Protein AF-A0A3B9BHI9-F1 (afdb_monomer_lite)

Secondary structure (DSSP, 8-state):
-----GGGS-HHHHHHHHHHHHH-GGG----PPP---EEEEEETTEEEEEEEEEEEEEEESSSEEEEEEEEEEEE-STT-----GGGTEEEE----PPPSS-------BPPPPS--------

Structure (mmCIF, N/CA/C/O backbone):
data_AF-A0A3B9BHI9-F1
#
_entry.id   AF-A0A3B9BHI9-F1
#
loop_
_atom_site.group_PDB
_atom_site.id
_atom_site.type_symbol
_atom_site.label_atom_id
_atom_site.label_alt_id
_atom_site.label_comp_id
_atom_site.label_asym_id
_atom_site.label_entity_id
_atom_site.label_seq_id
_atom_site.pdbx_PDB_ins_code
_atom_site.Cartn_x
_atom_site.Cartn_y
_atom_site.Cartn_z
_atom_site.occupancy
_atom_site.B_iso_or_equiv
_atom_site.auth_seq_id
_atom_site.auth_comp_id
_atom_site.auth_asym_id
_atom_site.auth_atom_id
_atom_site.pdbx_PDB_model_num
ATOM 1 N N . TYR A 1 1 ? -14.574 -6.971 6.110 1.00 60.66 1 TYR A N 1
ATOM 2 C CA . TYR A 1 1 ? -13.390 -6.241 5.606 1.00 60.66 1 TYR A CA 1
ATOM 3 C C . TYR A 1 1 ? -12.110 -6.885 6.140 1.00 60.66 1 TYR A C 1
ATOM 5 O O . TYR A 1 1 ? -12.148 -7.424 7.242 1.00 60.66 1 TYR A O 1
ATOM 13 N N . GLY A 1 2 ? -11.031 -6.921 5.349 1.00 81.12 2 GLY A N 1
ATOM 14 C CA . GLY A 1 2 ? -9.839 -7.747 5.611 1.00 81.12 2 GLY A CA 1
ATOM 15 C C . GLY A 1 2 ? -8.650 -7.045 6.279 1.00 81.12 2 GLY A C 1
ATOM 16 O O . GLY A 1 2 ? -7.665 -7.716 6.561 1.00 81.12 2 GLY A O 1
ATOM 17 N N . MET A 1 3 ? -8.731 -5.740 6.568 1.00 88.62 3 MET A N 1
ATOM 18 C CA . MET A 1 3 ? -7.649 -4.986 7.218 1.00 88.62 3 MET A CA 1
ATOM 19 C C . MET A 1 3 ? -8.184 -4.042 8.309 1.00 88.62 3 MET A C 1
ATOM 21 O O . MET A 1 3 ? -9.311 -3.568 8.210 1.00 88.62 3 MET A O 1
ATOM 25 N N . LEU A 1 4 ? -7.375 -3.740 9.326 1.00 90.38 4 LEU A N 1
ATOM 26 C CA . LEU A 1 4 ? -7.637 -2.709 10.337 1.00 90.38 4 LEU A CA 1
ATOM 27 C C . LEU A 1 4 ? -6.401 -1.809 10.447 1.00 90.38 4 LEU A C 1
ATOM 29 O O . LEU A 1 4 ? -5.291 -2.318 10.584 1.00 90.38 4 LEU A O 1
ATOM 33 N N . VAL A 1 5 ? -6.585 -0.488 10.415 1.00 89.44 5 VAL A N 1
ATOM 34 C CA . VAL A 1 5 ? -5.512 0.483 10.684 1.00 89.44 5 VAL A CA 1
ATOM 35 C C . VAL A 1 5 ? -5.715 1.012 12.098 1.00 89.44 5 VAL A C 1
ATOM 37 O O . VAL A 1 5 ? -6.530 1.903 12.306 1.00 89.44 5 VAL A O 1
ATOM 40 N N . GLY A 1 6 ? -4.992 0.447 13.068 1.00 89.75 6 GLY A N 1
ATOM 41 C CA . GLY A 1 6 ? -5.203 0.706 14.500 1.00 89.75 6 GLY A CA 1
ATOM 42 C C . GLY A 1 6 ? -5.341 2.192 14.876 1.00 89.75 6 GLY A C 1
ATOM 43 O O . GLY A 1 6 ? -6.344 2.547 15.487 1.00 89.75 6 GLY A O 1
ATOM 44 N N . PRO A 1 7 ? -4.411 3.081 14.473 1.00 87.62 7 PRO A N 1
ATOM 45 C CA . PRO A 1 7 ? -4.490 4.509 14.807 1.00 87.62 7 PRO A CA 1
ATOM 46 C C . PRO A 1 7 ? -5.673 5.268 14.187 1.00 87.62 7 PRO A C 1
ATOM 48 O O . PRO A 1 7 ? -6.026 6.337 14.675 1.00 87.62 7 PRO A O 1
ATOM 51 N N . ALA A 1 8 ? -6.264 4.745 13.110 1.00 86.44 8 ALA A N 1
ATOM 52 C CA . ALA A 1 8 ? -7.380 5.367 12.396 1.00 86.44 8 ALA A CA 1
ATOM 53 C C . ALA A 1 8 ? -8.729 4.682 12.682 1.00 86.44 8 ALA A C 1
ATOM 55 O O . ALA A 1 8 ? -9.751 5.102 12.144 1.00 86.44 8 ALA A O 1
ATOM 56 N N . ALA A 1 9 ? -8.736 3.627 13.500 1.00 90.56 9 ALA A N 1
ATOM 57 C CA . ALA A 1 9 ? -9.923 2.853 13.826 1.00 90.56 9 ALA A CA 1
ATOM 58 C C . ALA A 1 9 ? -10.577 3.330 15.127 1.00 90.56 9 ALA A C 1
ATOM 60 O O . ALA A 1 9 ? -9.922 3.754 16.083 1.00 90.56 9 ALA A O 1
ATOM 61 N N . THR A 1 10 ? -11.897 3.212 15.185 1.00 94.00 10 THR A N 1
ATOM 62 C CA . THR A 1 10 ? -12.670 3.438 16.404 1.00 94.00 10 THR A CA 1
ATOM 63 C C . THR A 1 10 ? -12.459 2.306 17.412 1.00 94.00 10 THR A C 1
ATOM 65 O O . THR A 1 10 ? -12.072 1.186 17.074 1.00 94.00 10 THR A O 1
ATOM 68 N N . ARG A 1 11 ? -12.774 2.566 18.688 1.00 95.00 11 ARG A N 1
ATOM 69 C CA . ARG A 1 11 ? -12.708 1.531 19.736 1.00 95.00 11 ARG A CA 1
ATOM 70 C C . ARG A 1 11 ? -13.614 0.335 19.440 1.00 95.00 11 ARG A C 1
ATOM 72 O O . ARG A 1 11 ? -13.221 -0.788 19.738 1.00 95.00 11 ARG A O 1
ATOM 79 N N . GLN A 1 12 ? -14.792 0.580 18.862 1.00 95.38 12 GLN A N 1
ATOM 80 C CA . GLN A 1 12 ? -15.728 -0.484 18.506 1.00 95.38 12 GLN A CA 1
ATOM 81 C C . GLN A 1 12 ? -15.153 -1.364 17.394 1.00 95.38 12 GLN A C 1
ATOM 83 O O . GLN A 1 12 ? -15.109 -2.578 17.549 1.00 95.38 12 GLN A O 1
ATOM 88 N N . GLU A 1 13 ? -14.615 -0.762 16.330 1.00 94.38 13 GLU A N 1
ATOM 89 C CA . GLU A 1 13 ? -13.979 -1.516 15.243 1.00 94.38 13 GLU A CA 1
ATOM 90 C C . GLU A 1 13 ? -12.799 -2.347 15.747 1.00 94.38 13 GLU A C 1
ATOM 92 O O . GLU A 1 13 ? -12.656 -3.499 15.349 1.00 94.38 13 GLU A O 1
ATOM 97 N N . CYS A 1 14 ? -11.982 -1.800 16.653 1.00 94.88 14 CYS A N 1
ATOM 98 C CA . CYS A 1 14 ? -10.898 -2.542 17.294 1.00 94.88 14 CYS A CA 1
ATOM 99 C C . CYS A 1 14 ? -11.411 -3.739 18.109 1.00 94.88 14 CYS A C 1
ATOM 101 O O . CYS A 1 14 ? -10.816 -4.813 18.033 1.00 94.88 14 CYS A O 1
ATOM 103 N N . ALA A 1 15 ? -12.500 -3.576 18.868 1.00 96.06 15 ALA A N 1
ATOM 104 C CA . ALA A 1 15 ? -13.102 -4.662 19.641 1.00 96.06 15 ALA A CA 1
ATOM 105 C C . ALA A 1 15 ? -13.649 -5.767 18.722 1.00 96.06 15 ALA A C 1
ATOM 107 O O . ALA A 1 15 ? -13.317 -6.939 18.901 1.00 96.06 15 ALA A O 1
ATOM 108 N N . ASP A 1 16 ? -14.389 -5.390 17.680 1.00 95.25 16 ASP A N 1
ATOM 109 C CA . ASP A 1 16 ? -14.941 -6.329 16.701 1.00 95.25 16 ASP A CA 1
ATOM 110 C C . ASP A 1 16 ? -13.824 -7.082 15.958 1.00 95.25 16 ASP A C 1
ATOM 112 O O . ASP A 1 16 ? -13.913 -8.288 15.709 1.00 95.25 16 ASP A O 1
ATOM 116 N N . TYR A 1 17 ? -12.730 -6.391 15.614 1.00 95.56 17 TYR A N 1
ATOM 117 C CA . TYR A 1 17 ? -11.573 -7.016 14.976 1.00 95.56 17 TYR A CA 1
ATOM 118 C C . TYR A 1 17 ? -10.814 -7.949 15.921 1.00 95.56 17 TYR A C 1
ATOM 120 O O . TYR A 1 17 ? -10.327 -8.990 15.479 1.00 95.56 17 TYR A O 1
ATOM 128 N N . ALA A 1 18 ? -10.730 -7.611 17.209 1.00 95.56 18 ALA A N 1
ATOM 129 C CA . ALA A 1 18 ? -10.105 -8.464 18.211 1.00 95.56 18 ALA A CA 1
ATOM 130 C C . ALA A 1 18 ? -10.850 -9.799 18.351 1.00 95.56 18 ALA A C 1
ATOM 132 O O . ALA A 1 18 ? -10.205 -10.845 18.381 1.00 95.56 18 ALA A O 1
ATOM 133 N N . GLU A 1 19 ? -12.186 -9.791 18.353 1.00 97.00 19 GLU A N 1
ATOM 134 C CA . GLU A 1 19 ? -12.978 -11.029 18.371 1.00 97.00 19 GLU A CA 1
ATOM 135 C C . GLU A 1 19 ? -12.743 -11.880 17.116 1.00 97.00 19 GLU A C 1
ATOM 137 O O . GLU A 1 19 ? -12.589 -13.099 17.200 1.00 97.00 19 GLU A O 1
ATOM 142 N N . ARG A 1 20 ? -12.598 -11.245 15.948 1.00 95.38 20 ARG A N 1
ATOM 143 C CA . ARG A 1 20 ? -12.258 -11.950 14.701 1.00 95.38 20 ARG A CA 1
ATOM 144 C C . ARG A 1 20 ? -10.869 -12.588 14.743 1.00 95.38 20 ARG A C 1
ATOM 146 O O . ARG A 1 20 ? -10.718 -13.711 14.267 1.00 95.38 20 ARG A O 1
ATOM 153 N N . ILE A 1 21 ? -9.879 -11.900 15.315 1.00 95.75 21 ILE A N 1
ATOM 154 C CA . ILE A 1 21 ? -8.524 -12.441 15.504 1.00 95.75 21 ILE A CA 1
ATOM 155 C C . ILE A 1 21 ? -8.562 -13.631 16.465 1.00 95.75 21 ILE A C 1
ATOM 157 O O . ILE A 1 21 ? -7.987 -14.669 16.156 1.00 95.75 21 ILE A O 1
ATOM 161 N N . LYS A 1 22 ? -9.276 -13.523 17.593 1.00 97.00 22 LYS A N 1
ATOM 162 C CA . LY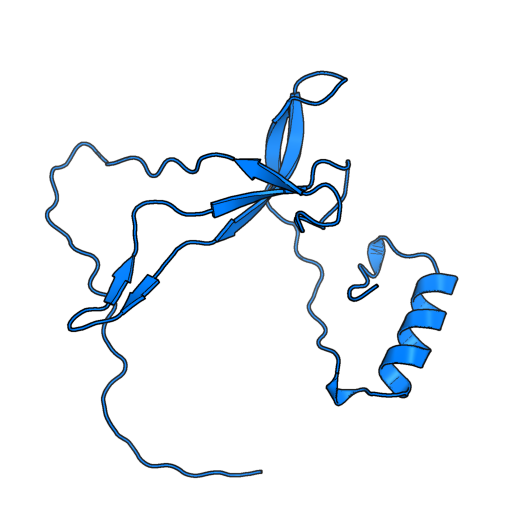S A 1 22 ? -9.422 -14.627 18.558 1.00 97.00 22 LYS A CA 1
ATOM 163 C C . LYS A 1 22 ? -10.073 -15.863 17.937 1.00 97.00 22 LYS A C 1
ATOM 165 O O . LYS A 1 22 ? -9.663 -16.977 18.245 1.00 97.00 22 LYS A O 1
ATOM 170 N N . ALA A 1 23 ? -11.062 -15.670 17.063 1.00 97.44 23 ALA A N 1
ATOM 171 C CA . ALA A 1 23 ? -11.773 -16.766 16.410 1.00 97.44 23 ALA A CA 1
ATOM 172 C C . ALA A 1 23 ? -10.901 -17.560 15.417 1.00 97.44 23 ALA A C 1
ATOM 174 O O . ALA A 1 23 ? -11.140 -18.749 15.223 1.00 97.44 23 ALA A O 1
ATOM 175 N N . ASN A 1 24 ? -9.907 -16.930 14.779 1.00 96.06 24 ASN A N 1
ATOM 176 C CA . ASN A 1 24 ? -8.992 -17.605 13.853 1.00 96.06 24 ASN A CA 1
ATOM 177 C C . ASN A 1 24 ? -7.618 -16.906 13.794 1.00 96.06 24 ASN A C 1
ATOM 179 O O . ASN A 1 24 ? -7.321 -16.235 12.802 1.00 96.06 24 ASN A O 1
ATOM 183 N N . PRO A 1 25 ? -6.761 -17.047 14.820 1.00 95.69 25 PRO A N 1
ATOM 184 C CA . PRO A 1 25 ? -5.537 -16.252 14.936 1.00 95.69 25 PRO A CA 1
ATOM 185 C C . PRO A 1 25 ? -4.544 -16.512 13.798 1.00 95.69 25 PRO A C 1
ATOM 187 O O . PRO A 1 25 ? -3.897 -15.579 13.333 1.00 95.69 25 PRO A O 1
ATOM 190 N N . GLY A 1 26 ? -4.482 -17.745 13.281 1.00 96.88 26 GLY A N 1
ATOM 191 C CA . GLY A 1 26 ? -3.627 -18.101 12.141 1.00 96.88 26 GLY A CA 1
ATOM 192 C C . GLY A 1 26 ? -4.024 -17.434 10.817 1.00 96.88 26 GLY A C 1
ATOM 193 O O . GLY A 1 26 ? -3.256 -17.468 9.862 1.00 96.88 26 GLY A O 1
ATOM 194 N N . GLY A 1 27 ? -5.206 -16.810 10.747 1.00 93.94 27 GLY A N 1
ATOM 195 C CA . GLY A 1 27 ? -5.675 -16.064 9.580 1.00 93.94 27 GLY A CA 1
ATOM 196 C C . GLY A 1 27 ? -5.211 -14.605 9.518 1.00 93.94 27 GLY A C 1
ATOM 197 O O . GLY A 1 27 ? -5.611 -13.896 8.593 1.00 93.94 27 GLY A O 1
ATOM 198 N N . PHE A 1 28 ? -4.421 -14.130 10.487 1.00 95.44 28 PHE A N 1
ATOM 199 C CA . PHE A 1 28 ? -4.046 -12.720 10.601 1.00 95.44 28 PHE A CA 1
ATOM 200 C C . PHE A 1 28 ? -2.539 -12.525 10.747 1.00 95.44 28 PHE A C 1
ATOM 202 O O . PHE A 1 28 ? -1.833 -13.325 11.353 1.00 95.44 28 PHE A O 1
ATOM 209 N N . ILE A 1 29 ? -2.071 -11.389 10.237 1.00 95.06 29 ILE A N 1
ATOM 210 C CA . ILE A 1 29 ? -0.742 -10.843 10.502 1.00 95.06 29 ILE A CA 1
ATOM 211 C C . ILE A 1 29 ? -0.890 -9.404 10.996 1.00 95.06 29 ILE A C 1
ATOM 213 O O . ILE A 1 29 ? -1.845 -8.713 10.635 1.00 95.06 29 ILE A O 1
ATOM 217 N N . ALA A 1 30 ? 0.061 -8.947 11.805 1.00 94.06 30 ALA A N 1
ATOM 218 C CA . ALA A 1 30 ? 0.137 -7.565 12.256 1.00 94.06 30 ALA A CA 1
ATOM 219 C C . ALA A 1 30 ? 1.492 -6.971 11.879 1.00 94.06 30 ALA A C 1
ATOM 221 O O . ALA A 1 30 ? 2.523 -7.638 11.948 1.00 94.06 30 ALA A O 1
ATOM 222 N N . GLN A 1 31 ? 1.480 -5.705 11.485 1.00 93.38 31 GLN A N 1
ATOM 223 C CA . GLN A 1 31 ? 2.675 -4.931 11.181 1.00 93.38 31 GLN A CA 1
ATOM 224 C C . GLN A 1 31 ? 2.534 -3.544 11.816 1.00 93.38 31 GLN A C 1
ATOM 226 O O . GLN A 1 31 ? 1.410 -3.044 11.939 1.00 93.38 31 GLN A O 1
ATOM 231 N N . PRO A 1 32 ? 3.644 -2.903 12.220 1.00 91.44 32 PRO A N 1
ATOM 232 C CA . PRO A 1 32 ? 3.618 -1.506 12.627 1.00 91.44 32 PRO A CA 1
ATOM 233 C C . PRO A 1 32 ? 3.015 -0.633 11.524 1.00 91.44 32 PRO A C 1
ATOM 235 O O . PRO A 1 32 ? 3.239 -0.872 10.337 1.00 91.44 32 PRO A O 1
ATOM 238 N N . THR A 1 33 ? 2.259 0.397 11.905 1.00 87.81 33 THR A N 1
ATOM 239 C CA . THR A 1 33 ? 1.767 1.370 10.924 1.00 87.81 33 THR A CA 1
ATOM 240 C C . THR A 1 33 ? 2.951 2.169 10.391 1.00 87.81 33 THR A C 1
ATOM 242 O O . THR A 1 33 ? 3.621 2.870 11.146 1.00 87.81 33 THR A O 1
ATOM 245 N N . LEU A 1 34 ? 3.219 2.036 9.094 1.00 83.88 34 LEU A N 1
ATOM 246 C CA . LEU A 1 34 ? 4.280 2.765 8.410 1.00 83.88 34 LEU A CA 1
ATOM 247 C C . LEU A 1 34 ? 3.752 4.095 7.870 1.00 83.88 34 LEU A C 1
ATOM 249 O O . LEU A 1 34 ? 2.634 4.172 7.357 1.00 83.88 34 LEU A O 1
ATOM 253 N N . SER A 1 35 ? 4.591 5.126 7.919 1.00 80.00 35 SER A N 1
ATOM 254 C CA . SER A 1 35 ? 4.338 6.389 7.226 1.00 80.00 35 SER A CA 1
ATOM 255 C C . SER A 1 35 ? 4.612 6.210 5.734 1.00 80.00 35 SER A C 1
ATOM 257 O O . SER A 1 35 ? 5.752 6.333 5.288 1.00 80.00 35 SER A O 1
ATOM 259 N N . LEU A 1 36 ? 3.576 5.883 4.960 1.00 82.88 36 LEU A N 1
ATOM 260 C CA . LEU A 1 36 ? 3.703 5.723 3.511 1.00 82.88 36 LEU A CA 1
ATOM 261 C C . LEU A 1 36 ? 4.068 7.052 2.840 1.00 82.88 36 LEU A C 1
ATOM 263 O O . LEU A 1 36 ? 3.487 8.097 3.144 1.00 82.88 36 LEU A O 1
ATOM 267 N N . SER A 1 37 ? 4.976 7.000 1.866 1.00 91.31 37 SER A N 1
ATOM 268 C CA . SER A 1 37 ? 5.275 8.141 1.000 1.00 91.31 37 SER A CA 1
ATOM 269 C C . SER A 1 37 ? 4.021 8.614 0.261 1.00 91.31 37 SER A C 1
ATOM 271 O O . SER A 1 37 ? 3.104 7.835 -0.018 1.00 91.31 37 SER A O 1
ATOM 273 N N . THR A 1 38 ? 3.981 9.906 -0.064 1.00 93.81 38 THR A N 1
ATOM 274 C CA . THR A 1 38 ? 2.884 10.502 -0.831 1.00 93.81 38 THR A CA 1
ATOM 275 C C . THR A 1 38 ? 3.366 11.009 -2.182 1.00 93.81 38 THR A C 1
ATOM 277 O O . THR A 1 38 ? 4.519 11.404 -2.339 1.00 93.81 38 THR A O 1
ATOM 280 N N . CYS A 1 39 ? 2.470 10.998 -3.165 1.00 94.62 39 CYS A N 1
ATOM 281 C CA . CYS A 1 39 ? 2.689 11.565 -4.490 1.00 94.62 39 CYS A CA 1
ATOM 282 C C . CYS A 1 39 ? 1.610 12.626 -4.777 1.00 94.62 39 CYS A C 1
ATOM 284 O O . CYS A 1 39 ? 0.434 12.390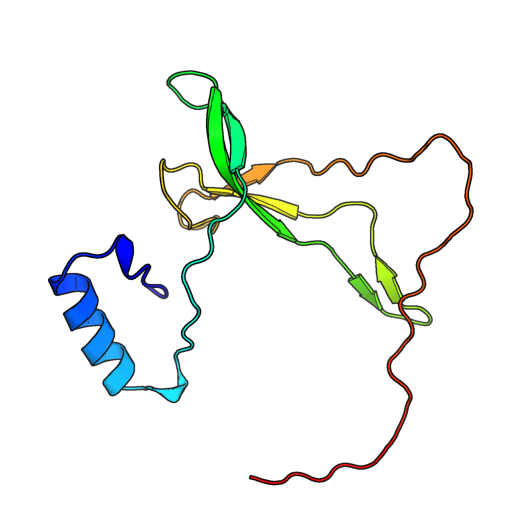 -4.454 1.00 94.62 39 CYS A O 1
ATOM 286 N N . PRO A 1 40 ? 1.957 13.776 -5.392 1.00 95.69 40 PRO A N 1
ATOM 287 C CA . PRO A 1 40 ? 0.979 14.770 -5.820 1.00 95.69 40 PRO A CA 1
ATOM 288 C C . PRO A 1 40 ? -0.112 14.146 -6.693 1.00 95.69 40 PRO A C 1
ATOM 290 O O . PRO A 1 40 ? 0.158 13.482 -7.699 1.00 95.69 40 PRO A O 1
ATOM 293 N N . THR A 1 41 ? -1.366 14.337 -6.297 1.00 94.44 41 THR A N 1
ATOM 294 C CA . THR A 1 41 ? -2.526 13.755 -6.972 1.00 94.44 41 THR A CA 1
ATOM 295 C C . THR A 1 41 ? -3.588 14.818 -7.167 1.00 94.44 41 THR A C 1
ATOM 297 O O . THR A 1 41 ? -3.894 15.578 -6.250 1.00 94.44 41 THR A O 1
ATOM 300 N N . PHE A 1 42 ? -4.127 14.883 -8.382 1.00 93.06 42 PHE A N 1
ATOM 301 C CA . PHE A 1 42 ? -5.213 15.791 -8.704 1.00 93.06 42 PHE A CA 1
ATOM 302 C C . PHE A 1 42 ? -6.519 15.254 -8.112 1.00 93.06 42 PHE A C 1
ATOM 304 O O . PHE A 1 42 ? -6.924 14.127 -8.390 1.00 93.06 42 PHE A O 1
ATOM 311 N N . VAL A 1 43 ? -7.140 16.059 -7.263 1.00 90.62 43 VAL A N 1
ATOM 312 C CA . VAL A 1 43 ? -8.397 15.795 -6.564 1.00 90.62 43 VAL A CA 1
ATOM 313 C C . VAL A 1 43 ? -9.349 16.969 -6.797 1.00 90.62 43 VAL A C 1
ATOM 315 O O . VAL A 1 43 ? -8.963 17.985 -7.369 1.00 90.62 43 VAL A O 1
ATOM 318 N N . GLY A 1 44 ? -10.602 16.861 -6.346 1.00 89.19 44 GLY A N 1
ATOM 319 C CA . GLY A 1 44 ? -11.615 17.897 -6.598 1.00 89.19 44 GLY A CA 1
ATOM 320 C C . GLY A 1 44 ? -11.229 19.310 -6.129 1.00 89.19 44 GLY A C 1
ATOM 321 O O . GLY A 1 44 ? -11.661 20.285 -6.731 1.00 89.19 44 GLY A O 1
ATOM 322 N N . SER A 1 45 ? -10.389 19.429 -5.095 1.00 90.38 45 SER A N 1
ATOM 323 C CA . SER A 1 45 ? -9.896 20.704 -4.551 1.00 90.38 45 SER A CA 1
ATOM 324 C C . SER A 1 45 ? -8.558 21.182 -5.142 1.00 90.38 45 SER A C 1
ATOM 326 O O . SER A 1 45 ? -8.021 22.186 -4.679 1.00 90.38 45 SER A O 1
ATOM 328 N N . GLY A 1 46 ? -8.004 20.492 -6.146 1.00 94.06 46 GLY A N 1
ATOM 329 C CA . GLY A 1 46 ? -6.709 20.814 -6.755 1.00 94.06 46 GLY A CA 1
ATOM 330 C C . GLY A 1 46 ? -5.672 19.708 -6.558 1.00 94.06 46 GLY A C 1
ATOM 331 O O . GLY A 1 46 ? -5.991 18.526 -6.632 1.00 94.06 46 GLY A O 1
ATOM 332 N N . ILE A 1 47 ? -4.405 20.067 -6.345 1.00 95.56 47 ILE A N 1
ATOM 333 C CA . ILE A 1 47 ? -3.323 19.093 -6.132 1.00 95.56 47 ILE A CA 1
ATOM 334 C C . ILE A 1 47 ? -3.147 18.868 -4.632 1.00 95.56 47 ILE A C 1
ATOM 336 O O . ILE A 1 47 ? -2.867 19.806 -3.891 1.00 95.56 47 ILE A O 1
ATOM 340 N N . ALA A 1 48 ? -3.261 17.615 -4.198 1.00 95.44 48 ALA A N 1
ATOM 341 C CA . ALA A 1 48 ? -3.068 17.223 -2.807 1.00 95.44 48 ALA A CA 1
ATOM 342 C C . ALA A 1 48 ? -2.185 15.966 -2.701 1.00 95.44 48 ALA A C 1
ATOM 344 O O . ALA A 1 48 ? -2.161 15.143 -3.625 1.00 95.44 48 ALA A O 1
ATOM 345 N N . PRO A 1 49 ? -1.455 15.779 -1.586 1.00 95.06 49 PRO A N 1
ATOM 346 C CA . PRO A 1 49 ? -0.693 14.558 -1.358 1.00 95.06 49 PRO A CA 1
ATOM 347 C C . PRO A 1 49 ? -1.638 13.368 -1.153 1.00 95.06 49 PRO A C 1
ATOM 349 O O . PRO A 1 49 ? -2.648 13.465 -0.447 1.00 95.06 49 PRO A O 1
ATOM 352 N N . ARG A 1 50 ? -1.306 12.229 -1.766 1.00 93.88 50 ARG A N 1
ATOM 353 C CA . ARG A 1 50 ? -1.985 10.943 -1.554 1.00 93.88 50 ARG A CA 1
ATOM 354 C C . ARG A 1 50 ? -0.971 9.825 -1.400 1.00 93.88 50 ARG A C 1
ATOM 356 O O . ARG A 1 50 ? 0.060 9.848 -2.072 1.00 93.88 50 ARG A O 1
ATOM 363 N N . HIS A 1 51 ? -1.255 8.874 -0.513 1.00 92.38 51 HIS A N 1
ATOM 364 C CA . HIS A 1 51 ? -0.373 7.735 -0.279 1.00 92.38 51 HIS A CA 1
ATOM 365 C C . HIS A 1 51 ? -0.316 6.837 -1.510 1.00 92.38 51 HIS A C 1
ATOM 367 O O . HIS A 1 51 ? -1.332 6.608 -2.174 1.00 92.38 51 HIS A O 1
ATOM 373 N N . VAL A 1 52 ? 0.883 6.343 -1.804 1.00 92.75 52 VAL A N 1
ATOM 374 C CA . VAL A 1 52 ? 1.133 5.459 -2.941 1.00 92.75 52 VAL A CA 1
ATOM 375 C C . VAL A 1 52 ? 1.803 4.170 -2.496 1.00 92.75 52 VAL A C 1
ATOM 377 O O . VAL A 1 52 ? 2.561 4.157 -1.527 1.00 92.75 52 VAL A O 1
ATOM 380 N N . ASP A 1 53 ? 1.548 3.096 -3.237 1.00 92.38 53 ASP A N 1
ATOM 381 C CA . ASP A 1 53 ? 2.413 1.920 -3.232 1.00 92.38 53 ASP A CA 1
ATOM 382 C C . ASP A 1 53 ? 2.972 1.677 -4.623 1.00 92.38 53 ASP A C 1
ATOM 384 O O . ASP A 1 53 ? 2.301 1.925 -5.627 1.00 92.38 53 ASP A O 1
ATOM 388 N N . PHE A 1 54 ? 4.197 1.170 -4.654 1.00 93.44 54 PHE A N 1
ATOM 389 C CA . PHE A 1 54 ? 4.863 0.773 -5.876 1.00 93.44 54 PHE A CA 1
ATOM 390 C C . PHE A 1 54 ? 5.048 -0.741 -5.894 1.00 93.44 54 PHE A C 1
ATOM 392 O O . PHE A 1 54 ? 5.638 -1.322 -4.980 1.00 93.44 54 PHE A O 1
ATOM 399 N N . ARG A 1 55 ? 4.558 -1.380 -6.957 1.00 94.88 55 ARG A N 1
ATOM 400 C CA . ARG A 1 55 ? 4.721 -2.807 -7.219 1.00 94.88 55 ARG A CA 1
ATOM 401 C C . ARG A 1 55 ? 5.602 -3.006 -8.459 1.00 94.88 55 ARG A C 1
ATOM 403 O O . ARG A 1 55 ? 5.076 -2.972 -9.577 1.00 94.88 55 ARG A O 1
ATOM 410 N N . PRO A 1 56 ? 6.918 -3.223 -8.288 1.00 94.81 56 PRO A N 1
ATOM 411 C CA . PRO A 1 56 ? 7.784 -3.633 -9.385 1.00 94.81 56 PRO A CA 1
ATOM 412 C C . PRO A 1 56 ? 7.485 -5.078 -9.799 1.00 94.81 56 PRO A C 1
ATOM 414 O O . PRO A 1 56 ? 6.926 -5.865 -9.030 1.00 94.81 56 PRO A O 1
ATOM 417 N N . PHE A 1 57 ? 7.897 -5.436 -11.014 1.00 94.81 57 PHE A N 1
ATOM 418 C CA . PHE A 1 57 ? 7.796 -6.800 -11.525 1.00 94.81 57 PHE A CA 1
ATOM 419 C C . PHE A 1 57 ? 9.187 -7.398 -11.708 1.00 94.81 57 PHE A C 1
ATOM 421 O O . PHE A 1 57 ? 10.022 -6.862 -12.441 1.00 94.81 57 PHE A O 1
ATOM 428 N N . VAL A 1 58 ? 9.406 -8.532 -11.047 1.00 95.56 58 VAL A N 1
ATOM 429 C CA . VAL A 1 58 ? 10.605 -9.356 -11.195 1.00 95.56 58 VAL A CA 1
ATOM 430 C C . VAL A 1 58 ? 10.279 -10.489 -12.165 1.00 95.56 58 VAL A C 1
ATOM 432 O O . VAL A 1 58 ? 9.301 -11.209 -11.973 1.00 95.56 58 VAL A O 1
ATOM 435 N N . LEU A 1 59 ? 11.084 -10.645 -13.212 1.00 95.31 59 LEU A N 1
ATOM 436 C CA . LEU A 1 59 ? 10.974 -11.723 -14.190 1.00 95.31 59 LEU A CA 1
ATOM 437 C C . LEU A 1 59 ? 12.062 -12.753 -13.896 1.00 95.31 59 LEU A C 1
ATOM 439 O O . LEU A 1 59 ? 13.240 -12.406 -13.899 1.00 95.31 59 LEU A O 1
ATOM 443 N N . SER A 1 60 ? 11.663 -14.002 -13.665 1.00 95.88 60 SER A N 1
ATOM 444 C CA . SER A 1 60 ? 12.573 -15.118 -13.398 1.00 95.88 60 SER A CA 1
ATOM 445 C C . SER A 1 60 ? 12.529 -16.127 -14.547 1.00 95.88 60 SER A C 1
ATOM 447 O O . SER A 1 60 ? 11.448 -16.518 -14.987 1.00 95.88 60 SER A O 1
ATOM 449 N N . GLY A 1 61 ? 13.700 -16.519 -15.038 1.00 92.38 61 GLY A N 1
ATOM 450 C CA . GLY A 1 61 ? 13.926 -17.527 -16.077 1.00 92.38 61 GLY A CA 1
ATOM 451 C C . GLY A 1 61 ? 15.378 -17.994 -15.983 1.00 92.38 61 GLY A C 1
ATOM 452 O O . GLY A 1 61 ? 15.886 -18.143 -14.876 1.00 92.38 61 GLY A O 1
ATOM 453 N N . ASP A 1 62 ? 16.091 -18.110 -17.106 1.00 94.00 62 ASP A N 1
ATOM 454 C CA . ASP A 1 62 ? 17.545 -18.376 -17.090 1.00 94.00 62 ASP A CA 1
ATOM 455 C C . ASP A 1 62 ? 18.335 -17.320 -16.294 1.00 94.00 62 ASP A C 1
ATOM 457 O O . ASP A 1 62 ? 19.437 -17.575 -15.811 1.00 94.00 62 ASP A O 1
ATOM 461 N N . ARG A 1 63 ? 17.765 -16.114 -16.169 1.00 92.56 63 ARG A N 1
ATOM 462 C CA . ARG A 1 63 ? 18.254 -15.008 -15.342 1.00 92.56 63 ARG A CA 1
ATOM 463 C C . ARG A 1 63 ? 17.085 -14.321 -14.650 1.00 92.56 63 ARG A C 1
ATOM 465 O O . ARG A 1 63 ? 15.967 -14.320 -15.174 1.00 92.56 63 ARG A O 1
ATOM 472 N N . VAL A 1 64 ? 17.348 -13.701 -13.503 1.00 94.75 64 VAL A N 1
ATOM 473 C CA . VAL A 1 64 ? 16.364 -12.871 -12.802 1.00 94.75 64 VAL A CA 1
ATOM 474 C C . VAL A 1 64 ? 16.602 -11.412 -13.166 1.00 94.75 64 VAL A C 1
ATOM 476 O O . VAL A 1 64 ? 17.702 -10.909 -12.991 1.00 94.75 64 VAL A O 1
ATOM 479 N N . ARG A 1 65 ? 15.572 -10.719 -13.648 1.00 93.31 65 ARG A N 1
ATOM 480 C CA . ARG A 1 65 ? 15.653 -9.310 -14.066 1.00 93.31 65 ARG A CA 1
ATOM 481 C C . ARG A 1 65 ? 14.471 -8.509 -13.541 1.00 93.31 65 ARG A C 1
ATOM 483 O O . ARG A 1 65 ? 13.375 -9.047 -13.388 1.00 93.31 65 ARG A O 1
ATOM 490 N N . ILE A 1 66 ? 14.670 -7.215 -13.325 1.00 93.25 66 ILE A N 1
ATOM 491 C CA . ILE A 1 66 ? 13.611 -6.279 -12.928 1.00 93.25 66 ILE A CA 1
ATOM 492 C C . ILE A 1 66 ? 13.276 -5.386 -14.121 1.00 93.25 66 ILE A C 1
ATOM 494 O O . ILE A 1 66 ? 14.168 -4.899 -14.811 1.00 93.25 66 ILE A O 1
ATOM 498 N N . VAL A 1 67 ? 11.986 -5.190 -14.390 1.00 91.88 67 VAL A N 1
ATOM 499 C CA . VAL A 1 67 ? 11.536 -4.241 -15.420 1.00 91.88 67 VAL A CA 1
ATOM 500 C C . VAL A 1 67 ? 11.770 -2.812 -14.908 1.00 91.88 67 VAL A C 1
ATOM 502 O O . VAL A 1 67 ? 11.423 -2.555 -13.754 1.00 91.88 67 VAL A O 1
ATOM 505 N N . PRO A 1 68 ? 12.306 -1.870 -15.714 1.00 91.81 68 PRO A N 1
ATOM 506 C CA . PRO A 1 68 ? 12.451 -0.463 -15.323 1.00 91.81 68 PRO A CA 1
ATOM 507 C C . PRO A 1 68 ? 11.079 0.235 -15.290 1.00 91.81 68 PRO A C 1
ATOM 509 O O . PRO A 1 68 ? 10.735 1.052 -16.137 1.00 91.81 68 PRO A O 1
ATOM 512 N N . GLY A 1 69 ? 10.255 -0.153 -14.319 1.00 91.88 69 GLY A N 1
ATOM 513 C CA . GLY A 1 69 ? 8.880 0.283 -14.155 1.00 91.88 69 GLY A CA 1
ATOM 514 C C . GLY A 1 69 ? 8.105 -0.627 -13.206 1.00 91.88 69 GLY A C 1
ATOM 515 O O . GLY A 1 69 ? 8.642 -1.526 -12.557 1.00 91.88 69 GLY A O 1
ATOM 516 N N . GLY A 1 70 ? 6.803 -0.388 -13.124 1.00 92.25 70 GLY A N 1
ATOM 517 C CA . GLY A 1 70 ? 5.900 -1.183 -12.304 1.00 92.25 70 GLY A CA 1
ATOM 518 C C . GLY A 1 70 ? 4.560 -0.494 -12.117 1.00 92.25 70 GLY A C 1
ATOM 519 O O . GLY A 1 70 ? 4.318 0.598 -12.638 1.00 92.25 70 GLY A O 1
ATOM 520 N N . LEU A 1 71 ? 3.688 -1.146 -11.361 1.00 93.62 71 LEU A N 1
ATOM 521 C CA . LEU A 1 71 ? 2.365 -0.629 -11.056 1.00 93.62 71 LEU A CA 1
ATOM 522 C C . LEU A 1 71 ? 2.451 0.290 -9.838 1.00 93.62 71 LEU A C 1
ATOM 524 O O . LEU A 1 71 ? 2.698 -0.188 -8.732 1.00 93.62 71 LEU A O 1
ATOM 528 N N . THR A 1 72 ? 2.196 1.584 -10.025 1.00 94.38 72 THR A N 1
ATOM 529 C CA . THR A 1 72 ? 1.966 2.492 -8.898 1.00 94.38 72 THR A CA 1
ATOM 530 C C . THR A 1 72 ? 0.473 2.588 -8.629 1.00 94.38 72 THR A C 1
ATOM 532 O O . THR A 1 72 ? -0.307 2.929 -9.520 1.00 94.38 72 THR A O 1
ATOM 535 N N . ARG A 1 73 ? 0.066 2.300 -7.394 1.00 93.81 73 ARG A N 1
ATOM 536 C CA . ARG A 1 73 ? -1.307 2.487 -6.910 1.00 93.81 73 ARG A CA 1
ATOM 537 C C . ARG A 1 73 ? -1.374 3.712 -6.013 1.00 93.81 73 ARG A C 1
ATOM 539 O O . ARG A 1 73 ? -0.411 4.024 -5.318 1.00 93.81 73 ARG A O 1
ATOM 546 N N . VAL A 1 74 ? -2.511 4.401 -6.020 1.00 93.00 74 VAL A N 1
ATOM 547 C CA . VAL A 1 74 ? -2.747 5.610 -5.220 1.00 93.00 74 VAL A CA 1
ATOM 548 C C . VAL A 1 74 ? -4.030 5.474 -4.408 1.00 93.00 74 VAL A C 1
ATOM 550 O O . VAL A 1 74 ? -5.079 5.123 -4.944 1.00 93.00 74 VAL A O 1
ATOM 553 N N . ALA A 1 75 ? -3.963 5.774 -3.114 1.00 90.69 75 ALA A N 1
ATOM 554 C CA . ALA A 1 75 ? -5.137 5.885 -2.259 1.00 90.69 75 ALA A CA 1
ATOM 555 C C . ALA A 1 75 ? -5.807 7.244 -2.514 1.00 90.69 75 ALA A C 1
ATOM 557 O O . ALA A 1 75 ? -5.268 8.272 -2.116 1.00 90.69 75 ALA A O 1
ATOM 558 N N . LEU A 1 76 ? -6.945 7.284 -3.216 1.00 87.38 76 LEU A N 1
ATOM 559 C CA . LEU A 1 76 ? -7.576 8.558 -3.608 1.00 87.38 76 LEU A CA 1
ATOM 560 C C . LEU A 1 76 ? -8.276 9.267 -2.438 1.00 87.38 76 LEU A C 1
ATOM 562 O O . LEU A 1 76 ? -8.338 10.500 -2.406 1.00 87.38 76 LEU A O 1
ATOM 566 N N . THR A 1 77 ? -8.760 8.499 -1.463 1.00 85.94 77 THR A N 1
ATOM 567 C CA . THR A 1 77 ? -9.359 9.022 -0.232 1.00 85.94 77 THR A CA 1
ATOM 568 C C . THR A 1 77 ? -8.300 9.701 0.631 1.00 85.94 77 THR A C 1
ATOM 570 O O . THR A 1 77 ? -7.222 9.156 0.868 1.00 85.94 77 THR A O 1
ATOM 573 N N . GLU A 1 78 ? -8.610 10.901 1.114 1.00 86.38 78 GLU A N 1
ATOM 574 C CA . GLU A 1 78 ? -7.719 11.662 1.986 1.00 86.38 78 GLU A CA 1
ATOM 575 C C . GLU A 1 78 ? -7.387 10.893 3.272 1.00 86.38 78 GLU A C 1
ATOM 577 O O . GLU A 1 78 ? -8.265 10.289 3.883 1.00 86.38 78 GLU A O 1
ATOM 582 N N . GLY A 1 79 ? -6.105 10.870 3.649 1.00 82.94 79 GLY A N 1
ATOM 583 C CA . GLY A 1 79 ? -5.617 10.163 4.840 1.00 82.94 79 GLY A CA 1
ATOM 584 C C . GLY A 1 79 ? -5.685 8.631 4.772 1.00 82.94 79 GLY A C 1
ATOM 585 O O . GLY A 1 79 ? -5.242 7.960 5.701 1.00 82.94 79 GLY A O 1
ATOM 586 N N . SER A 1 80 ? -6.208 8.053 3.687 1.00 82.75 80 SER A N 1
ATOM 587 C CA . SER A 1 80 ? -6.297 6.603 3.540 1.00 82.75 80 SER A CA 1
ATOM 588 C C . SER A 1 80 ? -4.933 5.995 3.224 1.00 82.75 80 SER A C 1
ATOM 590 O O . SER A 1 80 ? -4.252 6.411 2.288 1.00 82.75 80 SER A O 1
ATOM 592 N N . LEU A 1 81 ? -4.569 4.945 3.960 1.00 81.00 81 LEU A N 1
ATOM 593 C CA . LEU A 1 81 ? -3.442 4.063 3.631 1.00 81.00 81 LEU A CA 1
ATOM 594 C C . LEU A 1 81 ? -3.860 2.932 2.674 1.00 81.00 81 LEU A C 1
ATOM 596 O O . LEU A 1 81 ? -3.053 2.076 2.314 1.00 81.00 81 LEU A O 1
ATOM 600 N N . VAL A 1 82 ? -5.136 2.895 2.278 1.00 80.94 82 VAL A N 1
ATOM 601 C CA . VAL A 1 82 ? -5.703 1.812 1.481 1.00 80.94 82 VAL A CA 1
ATOM 602 C C . VAL A 1 82 ? -5.653 2.151 0.000 1.00 80.94 82 VAL A C 1
ATOM 604 O O . VAL A 1 82 ? -6.424 2.948 -0.522 1.00 80.94 82 VAL A O 1
ATOM 607 N N . VAL A 1 83 ? -4.734 1.476 -0.669 1.00 77.50 83 VAL A N 1
ATOM 608 C CA . VAL A 1 83 ? -4.397 1.579 -2.096 1.00 77.50 83 VAL A CA 1
ATOM 609 C C . VAL A 1 83 ? -5.107 0.525 -2.958 1.00 77.50 83 VAL A C 1
ATOM 611 O O . VAL A 1 83 ? -4.838 0.388 -4.150 1.00 77.50 83 VAL A O 1
ATOM 614 N N . ASN A 1 84 ? -6.000 -0.273 -2.365 1.00 76.44 84 ASN A N 1
ATOM 615 C CA . ASN A 1 84 ? -6.695 -1.341 -3.075 1.00 76.44 84 ASN A CA 1
ATOM 616 C C . ASN A 1 84 ? -7.729 -0.772 -4.063 1.00 76.44 84 ASN A C 1
ATOM 618 O O . ASN A 1 84 ? -8.561 0.060 -3.697 1.00 76.44 84 ASN A O 1
ATOM 622 N N . SER A 1 85 ? -7.715 -1.258 -5.306 1.00 62.00 85 SER A N 1
ATOM 623 C CA . SER A 1 85 ? -8.598 -0.781 -6.378 1.00 62.00 85 SER A CA 1
ATOM 624 C C . SER A 1 85 ? -10.076 -1.011 -6.064 1.00 62.00 85 SER A C 1
ATOM 626 O O . SER A 1 85 ? -10.910 -0.164 -6.371 1.00 62.00 85 SER A O 1
ATOM 628 N N . SER A 1 86 ? -10.407 -2.091 -5.348 1.00 65.69 86 SER A N 1
ATOM 629 C CA . SER A 1 86 ? -11.779 -2.372 -4.903 1.00 65.69 86 SER A CA 1
ATOM 630 C C . SER A 1 86 ? -12.324 -1.363 -3.881 1.00 65.69 86 SER A C 1
ATOM 632 O O . SER A 1 86 ? -13.475 -1.479 -3.472 1.00 65.69 86 SER A O 1
ATOM 634 N N . GLN A 1 87 ? -11.508 -0.410 -3.420 1.00 62.84 87 GLN A N 1
ATOM 635 C CA . GLN A 1 87 ? -11.868 0.588 -2.409 1.00 62.84 87 GLN A CA 1
ATOM 636 C C . GLN A 1 87 ? -11.496 2.010 -2.836 1.00 62.84 87 GLN A C 1
ATOM 638 O O . GLN A 1 87 ? -11.144 2.846 -2.008 1.00 62.84 87 GLN A O 1
ATOM 643 N N . GLY A 1 88 ? -11.572 2.283 -4.140 1.00 64.25 88 GLY A N 1
ATOM 644 C CA . GLY A 1 88 ? -11.277 3.608 -4.684 1.00 64.25 88 GLY A CA 1
ATOM 645 C C . GLY A 1 88 ? -9.782 3.886 -4.843 1.00 64.25 88 GLY A C 1
ATOM 646 O O . GLY A 1 88 ? -9.380 5.045 -4.915 1.00 64.25 88 GLY A O 1
ATOM 647 N N . GLY A 1 89 ? -8.950 2.843 -4.892 1.00 76.06 89 GLY A N 1
ATOM 648 C CA . GLY A 1 89 ? -7.559 2.962 -5.312 1.00 76.06 89 GLY A CA 1
ATOM 649 C C . GLY A 1 89 ? -7.464 3.274 -6.807 1.00 76.06 89 GLY A C 1
ATOM 650 O O . GLY A 1 89 ? -8.080 2.594 -7.626 1.00 76.06 89 GLY A O 1
ATOM 651 N N . GLY A 1 90 ? -6.693 4.299 -7.159 1.00 88.50 90 GLY A N 1
ATOM 652 C CA . GLY A 1 90 ? -6.325 4.611 -8.539 1.00 88.50 90 GLY A CA 1
ATOM 653 C C . GLY A 1 90 ? -4.962 4.029 -8.908 1.00 88.50 90 GLY A C 1
ATOM 654 O O . GLY A 1 90 ? -4.275 3.433 -8.076 1.00 88.50 90 GLY A O 1
ATOM 655 N N . THR A 1 91 ? -4.529 4.265 -10.144 1.00 92.56 91 THR A N 1
ATOM 656 C CA . THR A 1 91 ? -3.180 3.928 -10.616 1.00 92.56 91 THR A CA 1
ATOM 657 C C . THR A 1 91 ? -2.478 5.156 -11.181 1.00 92.56 91 THR A C 1
ATOM 659 O O . THR A 1 91 ? -3.127 6.102 -11.628 1.00 92.56 91 THR A O 1
ATOM 662 N N . LYS A 1 92 ? -1.147 5.146 -11.156 1.00 93.44 92 LYS A N 1
ATOM 663 C CA . LYS A 1 92 ? -0.287 6.141 -11.803 1.00 93.44 92 LYS A CA 1
ATOM 664 C C . LYS A 1 92 ? 0.773 5.431 -12.633 1.00 93.44 92 LYS A C 1
ATOM 666 O O . LYS A 1 92 ? 1.209 4.336 -12.273 1.00 93.44 92 LYS A O 1
ATOM 671 N N . ASP A 1 93 ? 1.206 6.090 -13.699 1.00 93.94 93 ASP A N 1
ATOM 672 C CA . ASP A 1 93 ? 2.392 5.667 -14.433 1.00 93.94 93 ASP A CA 1
ATOM 673 C C . ASP A 1 93 ? 3.630 5.837 -13.550 1.00 93.94 93 ASP A C 1
ATOM 675 O O . ASP A 1 93 ? 3.761 6.821 -12.817 1.00 93.94 93 ASP A O 1
ATOM 679 N N . THR A 1 94 ? 4.539 4.865 -13.620 1.00 94.81 94 THR A N 1
ATOM 680 C CA . THR A 1 94 ? 5.825 4.919 -12.920 1.00 94.81 94 THR A CA 1
ATOM 681 C C . THR A 1 94 ? 6.920 5.179 -13.936 1.00 94.81 94 THR A C 1
ATOM 683 O O . THR A 1 94 ? 7.128 4.361 -14.830 1.00 94.81 94 THR A O 1
ATOM 686 N N . TRP A 1 95 ? 7.630 6.293 -13.796 1.00 93.31 95 TRP A N 1
ATOM 687 C CA . TRP A 1 95 ? 8.763 6.617 -14.658 1.00 93.31 95 TRP A CA 1
ATOM 688 C C . TRP A 1 95 ? 10.065 6.299 -13.929 1.00 93.31 95 TRP A C 1
ATOM 690 O O . TRP A 1 95 ? 10.355 6.881 -12.884 1.00 93.31 95 TRP A O 1
ATOM 700 N N . VAL A 1 96 ? 10.842 5.369 -14.482 1.00 92.38 96 VAL A N 1
ATOM 701 C CA . VAL A 1 96 ? 12.223 5.107 -14.066 1.00 92.38 96 VAL A CA 1
ATOM 702 C C . VAL A 1 96 ? 13.117 5.844 -15.049 1.00 92.38 96 VAL A C 1
ATOM 704 O O . VAL A 1 96 ? 13.109 5.541 -16.238 1.00 92.38 96 VAL A O 1
ATOM 707 N N . LEU A 1 97 ? 13.815 6.867 -14.566 1.00 90.94 97 LEU A N 1
ATOM 708 C CA . LEU A 1 97 ? 14.670 7.694 -15.409 1.00 90.94 97 LEU A CA 1
ATOM 709 C C . LEU A 1 97 ? 16.009 6.991 -15.635 1.00 90.94 97 LEU A C 1
ATOM 711 O O . LEU A 1 97 ? 16.615 6.497 -14.686 1.00 90.94 97 LEU A O 1
ATOM 715 N N . GLU A 1 98 ? 16.478 6.986 -16.879 1.00 83.62 98 GLU A N 1
ATOM 716 C CA . GLU A 1 98 ? 17.845 6.586 -17.204 1.00 83.62 98 GLU A CA 1
ATOM 717 C C . GLU A 1 98 ? 18.786 7.772 -16.955 1.00 83.62 98 GLU A C 1
ATOM 719 O O . GLU A 1 98 ? 18.556 8.885 -17.433 1.00 83.62 98 GLU A O 1
ATOM 724 N N . SER A 1 99 ? 19.850 7.555 -16.186 1.00 76.19 99 SER A N 1
ATOM 725 C CA . SER A 1 99 ? 20.966 8.497 -16.092 1.00 76.19 99 SER A CA 1
ATOM 726 C C . SER A 1 99 ? 21.744 8.507 -17.412 1.00 76.19 99 SER A C 1
ATOM 728 O O . SER A 1 99 ? 21.958 7.459 -18.011 1.00 76.19 99 SER A O 1
ATOM 730 N N . SER A 1 100 ? 22.197 9.679 -17.869 1.00 61.00 100 SER A N 1
ATOM 731 C CA . SER A 1 100 ? 22.841 9.884 -19.181 1.00 61.00 100 SER A CA 1
ATOM 732 C C . SER A 1 100 ? 24.233 9.253 -19.346 1.00 61.00 100 SER A C 1
ATOM 734 O O . SER A 1 100 ? 24.948 9.579 -20.292 1.00 61.00 100 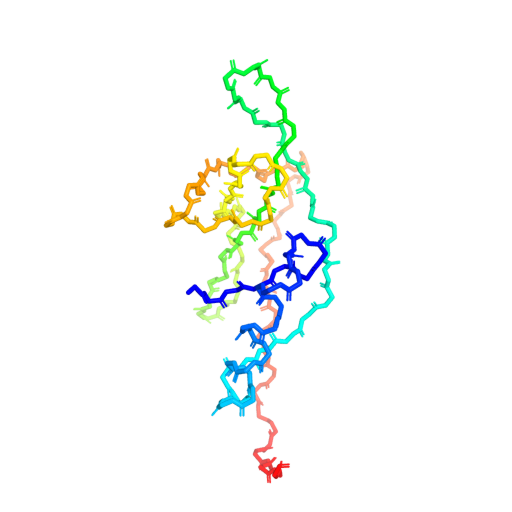SER A O 1
ATOM 736 N N . GLU A 1 101 ? 24.638 8.357 -18.454 1.00 56.25 101 GLU A N 1
ATOM 737 C CA . GLU A 1 101 ? 25.783 7.483 -18.669 1.00 56.25 101 GLU A CA 1
ATOM 738 C C . GLU A 1 101 ? 25.237 6.159 -19.187 1.00 56.25 101 GLU A C 1
ATOM 740 O O . GLU A 1 101 ? 24.579 5.414 -18.465 1.00 56.25 101 GLU A O 1
ATOM 745 N N . ALA A 1 102 ? 25.463 5.898 -20.474 1.00 52.69 102 ALA A N 1
ATOM 746 C CA . ALA A 1 102 ? 25.132 4.632 -21.104 1.00 52.69 102 ALA A CA 1
ATOM 747 C C . ALA A 1 102 ? 25.848 3.491 -20.364 1.00 52.69 102 ALA A C 1
ATOM 749 O O 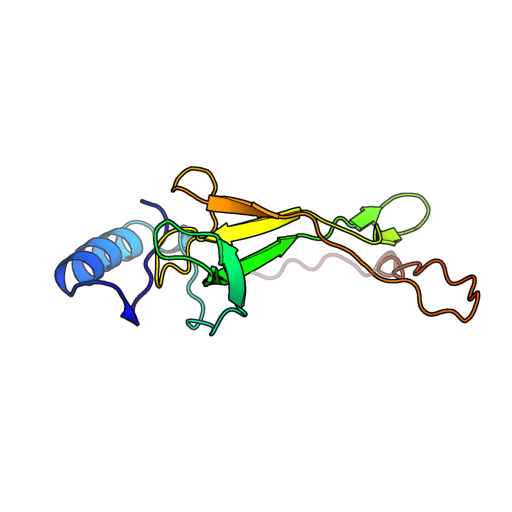. ALA A 1 102 ? 26.996 3.172 -20.669 1.00 52.69 102 ALA A O 1
ATOM 750 N N . GLN A 1 103 ? 25.179 2.877 -19.390 1.00 47.41 103 GLN A N 1
ATOM 751 C CA . GLN A 1 103 ? 25.701 1.724 -18.678 1.00 47.41 103 GLN A CA 1
ATOM 752 C C . GLN A 1 103 ? 24.851 0.504 -19.007 1.00 47.41 103 GLN A C 1
ATOM 754 O O . GLN A 1 103 ? 23.688 0.370 -18.634 1.00 47.41 103 GLN A O 1
ATOM 759 N N . THR A 1 104 ? 25.475 -0.389 -19.769 1.00 46.09 104 THR A N 1
ATOM 760 C CA . THR A 1 104 ? 25.031 -1.764 -19.964 1.00 46.09 104 THR A CA 1
ATOM 761 C C . THR A 1 104 ? 25.150 -2.481 -18.624 1.00 46.09 104 THR A C 1
ATOM 763 O O . THR A 1 104 ? 26.143 -3.150 -18.389 1.00 46.09 104 THR A O 1
ATOM 766 N N . ASP A 1 105 ? 24.161 -2.339 -17.749 1.00 45.31 105 ASP A N 1
ATOM 767 C CA . ASP A 1 105 ? 24.015 -3.220 -16.594 1.00 45.31 105 ASP A CA 1
ATOM 768 C C . ASP A 1 105 ? 22.583 -3.738 -16.545 1.00 45.31 105 ASP A C 1
ATOM 770 O O . ASP A 1 105 ? 21.649 -3.154 -15.995 1.00 45.31 105 ASP A O 1
ATOM 774 N N . ARG A 1 106 ? 22.416 -4.902 -17.175 1.00 53.06 106 ARG A N 1
ATOM 775 C CA . ARG A 1 106 ? 21.335 -5.815 -16.829 1.00 53.06 106 ARG A CA 1
ATOM 776 C C . ARG A 1 106 ? 21.522 -6.140 -15.351 1.00 53.06 106 ARG A C 1
ATOM 778 O O . ARG A 1 106 ? 22.484 -6.816 -15.003 1.00 53.06 106 ARG A O 1
ATOM 785 N N . VAL A 1 107 ? 20.627 -5.659 -14.493 1.00 52.25 107 VAL A N 1
ATOM 786 C CA . VAL A 1 107 ? 20.605 -6.079 -13.089 1.00 52.25 10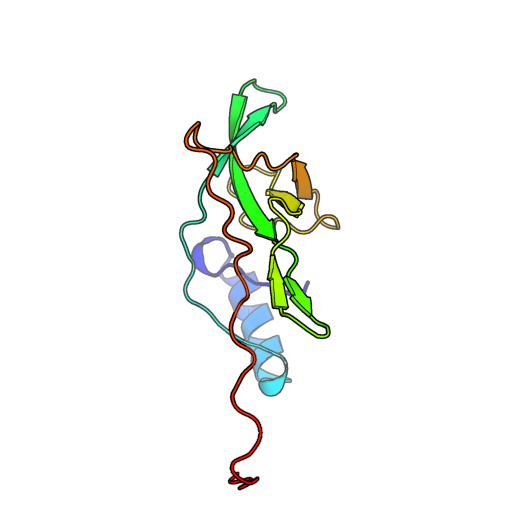7 VAL A CA 1
ATOM 787 C C . VAL A 1 107 ? 20.103 -7.522 -13.055 1.00 52.25 107 VAL A C 1
ATOM 789 O O . VAL A 1 107 ? 18.904 -7.777 -12.924 1.00 52.25 107 VAL A O 1
ATOM 792 N N . ASP A 1 108 ? 21.027 -8.460 -13.258 1.00 52.28 108 ASP A N 1
ATOM 793 C CA . ASP A 1 108 ? 20.815 -9.877 -13.004 1.00 52.28 108 ASP A CA 1
ATOM 794 C C . ASP A 1 108 ? 20.765 -10.038 -11.475 1.00 52.28 108 ASP A C 1
ATOM 796 O O . ASP A 1 108 ? 21.790 -10.003 -10.793 1.00 52.28 108 ASP A O 1
ATOM 800 N N . VAL A 1 109 ? 19.565 -10.157 -10.903 1.00 57.47 109 VAL A N 1
ATOM 801 C CA . VAL A 1 109 ? 19.433 -10.541 -9.492 1.00 57.47 109 VAL A CA 1
ATOM 802 C C . VAL A 1 109 ? 19.962 -11.973 -9.394 1.00 57.47 109 VAL A C 1
ATOM 804 O O . VAL A 1 109 ? 19.485 -12.867 -10.091 1.00 57.47 109 VAL A O 1
ATOM 807 N N . ALA A 1 110 ? 20.998 -12.204 -8.589 1.00 51.25 110 ALA A N 1
ATOM 808 C CA . ALA A 1 110 ? 21.573 -13.538 -8.454 1.00 51.25 110 ALA A CA 1
ATOM 809 C C . ALA A 1 110 ? 20.475 -14.541 -8.054 1.00 51.25 110 ALA A C 1
ATOM 811 O O . ALA A 1 110 ? 19.735 -14.311 -7.095 1.00 51.25 110 ALA A O 1
ATOM 812 N N . ALA A 1 111 ? 20.356 -15.644 -8.800 1.00 50.41 111 ALA A N 1
ATOM 813 C CA . ALA A 1 111 ? 19.515 -16.759 -8.385 1.00 50.41 111 ALA A CA 1
AT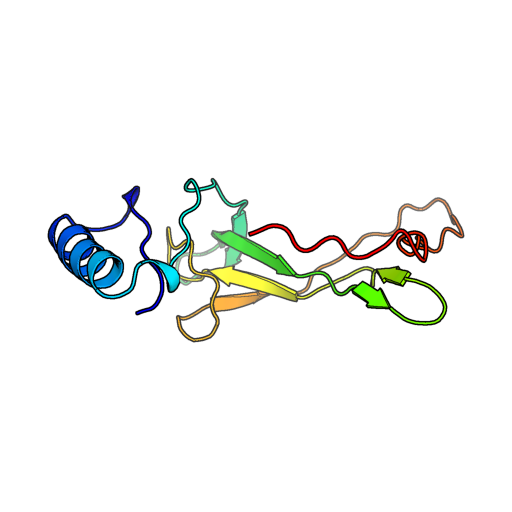OM 814 C C . ALA A 1 111 ? 20.000 -17.258 -7.007 1.00 50.41 111 ALA A C 1
ATOM 816 O O . ALA A 1 111 ? 21.215 -17.302 -6.783 1.00 50.41 111 ALA A O 1
ATOM 817 N N . PRO A 1 112 ? 19.098 -17.620 -6.073 1.00 51.84 112 PRO A N 1
ATOM 818 C CA . PRO A 1 112 ? 19.518 -18.219 -4.812 1.00 51.84 112 PRO A CA 1
ATOM 819 C C . PRO A 1 112 ? 20.355 -19.477 -5.104 1.00 51.84 112 PRO A C 1
ATOM 821 O O . PRO A 1 112 ? 20.028 -20.212 -6.041 1.00 51.84 112 PRO A O 1
ATOM 824 N N . PRO A 1 113 ? 21.446 -19.728 -4.356 1.00 54.94 113 PRO A N 1
ATOM 825 C CA . PRO A 1 113 ? 22.296 -20.883 -4.606 1.00 54.94 113 PRO A CA 1
ATOM 826 C C . PRO A 1 113 ? 21.471 -22.169 -4.498 1.00 54.94 113 PRO A C 1
ATOM 828 O O . PRO A 1 113 ? 20.775 -22.403 -3.509 1.00 54.94 113 PRO A O 1
ATOM 831 N N . ASN A 1 114 ? 21.542 -22.995 -5.541 1.00 46.34 114 ASN A N 1
ATOM 832 C CA . ASN A 1 114 ? 20.924 -24.312 -5.562 1.00 46.34 114 ASN A CA 1
ATOM 833 C C . ASN A 1 114 ? 21.523 -25.186 -4.449 1.00 46.34 114 ASN A C 1
ATOM 835 O O . ASN A 1 114 ? 22.694 -25.547 -4.514 1.00 46.34 114 ASN A O 1
ATOM 839 N N . GLY A 1 115 ? 20.680 -25.577 -3.491 1.00 44.44 115 GLY A N 1
ATOM 840 C CA . GLY A 1 115 ? 20.844 -26.787 -2.688 1.00 44.44 115 GLY A CA 1
ATOM 841 C C . GLY A 1 115 ? 21.745 -26.689 -1.456 1.00 44.44 115 GLY A C 1
ATOM 842 O O . GLY A 1 115 ? 22.920 -27.031 -1.519 1.00 44.44 115 GLY A O 1
ATOM 843 N N . THR A 1 116 ? 21.123 -26.444 -0.301 1.00 38.62 116 THR A N 1
ATOM 844 C CA . THR A 1 116 ? 21.437 -27.202 0.920 1.00 38.62 116 THR A CA 1
ATOM 845 C C . THR A 1 116 ? 20.113 -27.642 1.548 1.00 38.62 116 THR A C 1
ATOM 847 O O . THR A 1 116 ? 19.135 -26.900 1.522 1.00 38.62 116 THR A O 1
ATOM 850 N N . ASN A 1 117 ? 20.084 -28.894 1.997 1.00 34.97 117 ASN A N 1
ATOM 851 C CA . ASN A 1 117 ? 18.927 -29.718 2.338 1.00 34.97 117 ASN A CA 1
ATOM 852 C C . ASN A 1 117 ? 17.794 -29.073 3.150 1.00 34.97 117 ASN A C 1
ATOM 854 O O . ASN A 1 117 ? 18.006 -28.268 4.050 1.00 34.97 117 ASN A O 1
ATOM 858 N N . MET A 1 118 ? 16.594 -29.593 2.868 1.00 43.19 118 MET A N 1
ATOM 859 C CA . MET A 1 118 ? 15.466 -29.672 3.790 1.00 43.19 118 MET A CA 1
ATOM 860 C C . MET A 1 118 ? 15.918 -30.122 5.184 1.00 43.19 118 MET A C 1
ATOM 862 O O . MET A 1 118 ? 16.291 -31.278 5.357 1.00 43.19 118 MET A O 1
ATOM 866 N N . GLU A 1 119 ? 15.742 -29.261 6.179 1.00 32.38 119 GLU A N 1
ATOM 867 C CA . GLU A 1 119 ? 15.296 -29.687 7.503 1.00 32.38 119 GLU A CA 1
ATOM 868 C C . GLU A 1 119 ? 14.068 -28.850 7.859 1.00 32.38 119 GLU A C 1
ATOM 870 O O . GLU A 1 119 ? 14.136 -27.672 8.203 1.00 32.38 119 GLU A O 1
ATOM 875 N N . GLN A 1 120 ? 12.907 -29.486 7.688 1.00 40.81 120 GLN A N 1
ATOM 876 C CA . GLN A 1 120 ? 11.709 -29.158 8.440 1.00 40.81 120 GLN A CA 1
ATOM 877 C C . GLN A 1 120 ? 12.048 -29.256 9.926 1.00 40.81 120 GLN A C 1
ATOM 879 O O . GLN A 1 120 ? 12.386 -30.335 10.410 1.00 40.81 120 GLN A O 1
ATOM 884 N N . GLN A 1 121 ? 11.876 -28.163 10.657 1.00 32.75 121 GLN A N 1
ATOM 885 C CA . GLN A 1 121 ? 11.683 -28.232 12.093 1.00 32.75 121 GLN A CA 1
ATOM 886 C C . GLN A 1 121 ? 10.530 -27.299 12.461 1.00 32.75 121 GLN A C 1
ATOM 888 O O . GLN A 1 121 ? 10.536 -26.139 12.057 1.00 32.75 121 GLN A O 1
ATOM 893 N N . CYS A 1 122 ? 9.531 -27.917 13.104 1.00 41.00 122 CYS A N 1
ATOM 894 C CA . CYS A 1 122 ? 8.268 -27.397 13.644 1.00 41.00 122 CYS A CA 1
ATOM 895 C C . CYS A 1 122 ? 8.153 -25.879 13.824 1.00 41.00 122 CYS A C 1
ATOM 897 O O . CYS A 1 122 ? 9.011 -25.308 14.532 1.00 41.00 122 CYS A O 1
#

Radius of gyration: 20.25 Å; chains: 1; bounding box: 42×50×41 Å

Foldseek 3Di:
DQDDDVVPDDPVVVVVVVVVCVVPVVSDDDDPDDDAAWDFDQDPVGTDTWGKDWDWDWDDDPFIATDLFGWIKTDRDPPDPDRDVVRVIDTDGDHRDDDPPPDPDGPGPDDDDPDDDDDDDD

Sequence (122 aa):
YGMLVGPAATRQECADYAERIKANPGGFIAQPTLSLSTCPTFVGSGIAPRHVDFRPFVLSGDRVRIVPGGLTRVALTEGSLVVNSSQGGGTKDTWVLESSEAQTDRVDVAAPPNGTNMEQQC

pLDDT: mean 81.89, std 18.48, range [32.38, 97.44]